Protein AF-A0A7S2CZF1-F1 (afdb_monomer_lite)

Sequence (133 aa):
QDTTLPKILMSAGTVACAFSINMTFKASMSEKFEAPAFPKGRRHPRYHAFRGGSLAVAVVAALNMGIHAPTAAKNSTLWNMLAVLATGYFGGWWFPKPLLGLKTPSWMAESVHIVAAGGCCSALLLAAPAFHR

Organism: NCBI:txid156173

Secondary structure (DSSP, 8-state):
---HHHHHHHHHHHHHHHHHHHHHHHHHH-GGG--TT-TT-TTHHHHHHHHHHHHHHHHHHHHHHHHHS-GGG--HHHHHHHHHHHHHHHHHHHTHHHHH----SSHHHHHHHHHHHHHHHHHHHHHGGGT--

pLDDT: mean 96.64, std 3.77, range [66.31, 98.75]

Foldseek 3Di:
DDLPLLLVLLVQLLVLLVVVLVVLLVLLVDLVVFDPPDPVDRSVRSVVSPVLSVLSVVLSVLLNCQSPPDLVPAAPVSLVVNVVSLCVSLVVQPVCCVVPVDHDPDPVNVVSSCSNSVSSVVSSVVCNVSRHD

Structure (mmCIF, N/CA/C/O backbone):
data_AF-A0A7S2CZF1-F1
#
_entry.id   AF-A0A7S2CZF1-F1
#
loop_
_atom_site.group_PDB
_atom_site.id
_atom_site.type_symbol
_atom_site.label_atom_id
_atom_site.label_alt_id
_atom_site.label_comp_id
_atom_site.label_asym_id
_atom_site.label_entity_id
_atom_site.label_seq_id
_atom_site.pdbx_PDB_ins_code
_atom_site.Cartn_x
_atom_site.Cartn_y
_atom_site.Cartn_z
_atom_site.occupancy
_atom_site.B_iso_or_equiv
_atom_site.auth_seq_id
_atom_site.auth_comp_id
_atom_site.auth_asym_id
_atom_site.auth_atom_id
_atom_site.pdbx_PDB_model_num
ATOM 1 N N . GLN A 1 1 ? -13.675 1.438 23.738 1.00 66.31 1 GLN A N 1
ATOM 2 C CA . GLN A 1 1 ? -12.354 0.832 23.472 1.00 66.31 1 GLN A CA 1
ATOM 3 C C . GLN A 1 1 ? -11.453 1.937 22.982 1.00 66.31 1 GLN A C 1
ATOM 5 O O . GLN A 1 1 ? -11.896 2.714 22.140 1.00 66.31 1 GLN A O 1
ATOM 10 N N . ASP A 1 2 ? -10.249 2.037 23.533 1.00 78.75 2 ASP A N 1
ATOM 11 C CA . ASP A 1 2 ? -9.252 2.965 23.015 1.00 78.75 2 ASP A CA 1
ATOM 12 C C . ASP A 1 2 ? -8.877 2.546 21.582 1.00 78.75 2 ASP A C 1
ATOM 14 O O . ASP A 1 2 ? -8.540 1.392 21.328 1.00 78.75 2 ASP A O 1
ATOM 18 N N . THR A 1 3 ? -9.019 3.471 20.631 1.00 88.12 3 THR A N 1
ATOM 19 C CA . THR A 1 3 ? -8.696 3.252 19.208 1.00 88.12 3 THR A CA 1
ATOM 20 C C . THR A 1 3 ? -7.443 4.012 18.783 1.00 88.12 3 THR A C 1
ATOM 22 O O . THR A 1 3 ? -7.128 4.065 17.594 1.00 88.12 3 THR A O 1
ATOM 25 N N . THR A 1 4 ? -6.720 4.601 19.736 1.00 95.44 4 THR A N 1
ATOM 26 C CA . THR A 1 4 ? -5.559 5.455 19.479 1.00 95.44 4 THR A CA 1
ATOM 27 C C . THR A 1 4 ? -4.412 4.662 18.864 1.00 95.44 4 THR A C 1
ATOM 29 O O . THR A 1 4 ? -3.904 5.049 17.814 1.00 95.44 4 THR A O 1
ATOM 32 N N . LEU A 1 5 ? -4.057 3.508 19.439 1.00 97.19 5 LEU A N 1
ATOM 33 C CA . LEU A 1 5 ? -2.967 2.675 18.922 1.00 97.19 5 LEU A CA 1
ATOM 34 C C . LEU A 1 5 ? -3.214 2.186 17.476 1.00 97.19 5 LEU A C 1
ATOM 36 O O . LEU A 1 5 ? -2.336 2.404 16.639 1.00 97.19 5 LEU A O 1
ATOM 40 N N . PRO A 1 6 ? -4.387 1.616 17.118 1.00 97.62 6 PRO A N 1
ATOM 41 C CA . PRO A 1 6 ? -4.698 1.301 15.724 1.00 97.62 6 PRO A CA 1
ATOM 42 C C . PRO A 1 6 ? -4.550 2.489 14.768 1.00 97.62 6 PRO A C 1
ATOM 44 O O . PRO A 1 6 ? -4.015 2.331 13.675 1.00 97.62 6 PRO A O 1
ATOM 47 N N . LYS A 1 7 ? -4.980 3.690 15.173 1.00 97.56 7 LYS A N 1
ATOM 48 C CA . LYS A 1 7 ? -4.850 4.901 14.347 1.00 97.56 7 LYS A CA 1
ATOM 49 C C . LYS A 1 7 ? -3.388 5.305 14.150 1.00 97.56 7 LYS A C 1
ATOM 51 O O . LYS A 1 7 ? -3.003 5.634 13.035 1.00 97.56 7 LYS A O 1
ATOM 56 N N . ILE A 1 8 ? -2.561 5.237 15.195 1.00 98.06 8 ILE A N 1
ATOM 57 C CA . ILE A 1 8 ? -1.119 5.525 15.095 1.00 98.06 8 ILE A CA 1
ATOM 58 C C . ILE A 1 8 ? -0.440 4.547 14.130 1.00 98.06 8 ILE A C 1
ATOM 60 O O . ILE A 1 8 ? 0.289 4.970 13.232 1.00 98.06 8 ILE A O 1
ATOM 64 N N . LEU A 1 9 ? -0.711 3.248 14.280 1.00 98.31 9 LEU A N 1
ATOM 65 C CA . LEU A 1 9 ? -0.152 2.213 13.408 1.00 98.31 9 LEU A CA 1
ATOM 66 C C . LEU A 1 9 ? -0.615 2.376 11.955 1.00 98.31 9 LEU A C 1
ATOM 68 O O . LEU A 1 9 ? 0.198 2.245 11.038 1.00 98.31 9 LEU A O 1
ATOM 72 N N . MET A 1 10 ? -1.889 2.723 11.742 1.00 98.56 10 MET A N 1
ATOM 73 C CA . MET A 1 10 ? -2.422 3.004 10.409 1.00 98.56 10 MET A CA 1
ATOM 74 C C . MET A 1 10 ? -1.722 4.209 9.774 1.00 98.56 10 MET A C 1
ATOM 76 O O . MET A 1 10 ? -1.317 4.129 8.615 1.00 98.56 10 MET A O 1
ATOM 80 N N . SER A 1 11 ? -1.502 5.291 10.525 1.00 97.94 11 SER A N 1
ATOM 81 C CA . SER A 1 11 ? -0.761 6.464 10.044 1.00 97.94 11 SER A CA 1
ATOM 82 C C . SER A 1 11 ? 0.680 6.118 9.663 1.00 97.94 11 SER A C 1
ATOM 84 O O . SER A 1 11 ? 1.132 6.481 8.577 1.00 97.94 11 SER A O 1
ATOM 86 N N . ALA A 1 12 ? 1.395 5.367 10.507 1.00 97.88 12 ALA A N 1
ATOM 87 C CA . ALA A 1 12 ? 2.765 4.940 10.218 1.00 97.88 12 ALA A CA 1
ATOM 88 C C . ALA A 1 12 ? 2.837 4.055 8.958 1.00 97.88 12 ALA A C 1
ATOM 90 O O . ALA A 1 12 ? 3.650 4.305 8.063 1.00 97.88 12 ALA A O 1
ATOM 91 N N . GLY A 1 13 ? 1.938 3.070 8.845 1.00 98.56 13 GLY A N 1
ATOM 92 C CA . GLY A 1 13 ? 1.831 2.219 7.658 1.00 98.56 13 GLY A CA 1
ATOM 93 C C . GLY A 1 13 ? 1.458 3.007 6.396 1.00 98.56 13 GLY A C 1
ATOM 94 O O . GLY A 1 13 ? 2.011 2.765 5.323 1.00 98.56 13 GLY A O 1
ATOM 95 N N . THR A 1 14 ? 0.589 4.011 6.531 1.00 98.69 14 THR A N 1
ATOM 96 C CA . THR A 1 14 ? 0.171 4.910 5.443 1.00 98.69 14 THR A CA 1
ATOM 97 C C . THR A 1 14 ? 1.332 5.743 4.915 1.00 98.69 14 THR A C 1
ATOM 99 O O . THR A 1 14 ? 1.481 5.864 3.701 1.00 98.69 14 THR A O 1
ATOM 102 N N . VAL A 1 15 ? 2.191 6.275 5.787 1.00 98.56 15 VAL A N 1
ATOM 103 C CA . VAL A 1 15 ? 3.384 7.029 5.364 1.00 98.56 15 VAL A CA 1
ATOM 104 C C . VAL A 1 15 ? 4.344 6.136 4.571 1.00 98.56 15 VAL A C 1
ATOM 106 O O . VAL A 1 15 ? 4.811 6.530 3.500 1.00 98.56 15 VAL A O 1
ATOM 109 N N . ALA A 1 16 ? 4.588 4.907 5.033 1.00 98.44 16 ALA A N 1
ATOM 110 C CA . ALA A 1 16 ? 5.404 3.945 4.291 1.00 98.44 16 ALA A CA 1
ATOM 111 C C . ALA A 1 16 ? 4.759 3.555 2.943 1.00 98.44 16 ALA A C 1
ATOM 113 O O . ALA A 1 16 ? 5.445 3.506 1.917 1.00 98.44 16 ALA A O 1
ATOM 114 N N . CYS A 1 17 ? 3.433 3.368 2.906 1.00 98.56 17 CYS A N 1
ATOM 115 C CA . CYS A 1 17 ? 2.696 3.171 1.657 1.00 98.56 17 CYS A CA 1
ATOM 116 C C . CYS A 1 17 ? 2.867 4.361 0.709 1.00 98.56 17 CYS A C 1
ATOM 118 O O . CYS A 1 17 ? 3.150 4.155 -0.467 1.00 98.56 17 CYS A O 1
ATOM 120 N N . ALA A 1 18 ? 2.738 5.595 1.201 1.00 98.50 18 ALA A N 1
ATOM 121 C CA . ALA A 1 18 ? 2.875 6.803 0.394 1.00 98.50 18 ALA A CA 1
ATOM 122 C C . ALA A 1 18 ? 4.264 6.899 -0.255 1.00 98.50 18 ALA A C 1
ATOM 124 O O . ALA A 1 18 ? 4.369 7.257 -1.430 1.00 98.50 18 ALA A O 1
ATOM 125 N N . PHE A 1 19 ? 5.322 6.506 0.462 1.00 98.06 19 PHE A N 1
ATOM 126 C CA . PHE A 1 19 ? 6.664 6.419 -0.112 1.00 98.06 19 PHE A CA 1
ATOM 127 C C . PHE A 1 19 ? 6.734 5.401 -1.265 1.00 98.06 19 PHE A C 1
ATOM 129 O O . PHE A 1 19 ? 7.206 5.739 -2.353 1.00 98.06 19 PHE A O 1
ATOM 136 N N . SER A 1 20 ? 6.214 4.183 -1.067 1.00 97.44 20 SER A N 1
ATOM 137 C CA . SER A 1 20 ? 6.189 3.141 -2.110 1.00 97.44 20 SER A CA 1
ATOM 138 C C . SER A 1 20 ? 5.329 3.539 -3.325 1.00 97.44 20 SER A C 1
ATOM 140 O O . SER A 1 20 ? 5.740 3.396 -4.481 1.00 97.44 20 SER A O 1
ATOM 142 N N . ILE A 1 21 ? 4.166 4.147 -3.080 1.00 98.44 21 ILE A N 1
ATOM 143 C CA . ILE A 1 21 ? 3.254 4.665 -4.108 1.00 98.44 21 ILE A CA 1
ATOM 144 C C . ILE A 1 21 ? 3.925 5.772 -4.927 1.00 98.44 21 ILE A C 1
ATOM 146 O O . ILE A 1 21 ? 3.871 5.746 -6.156 1.00 98.44 21 ILE A O 1
ATOM 150 N N . ASN A 1 22 ? 4.608 6.717 -4.277 1.00 98.31 22 ASN A N 1
ATOM 151 C CA . ASN A 1 22 ? 5.349 7.773 -4.965 1.00 98.31 22 ASN A CA 1
ATOM 152 C C . ASN A 1 22 ? 6.421 7.191 -5.900 1.00 98.31 22 ASN A C 1
ATOM 154 O O . ASN A 1 22 ? 6.544 7.612 -7.050 1.00 98.31 22 ASN A O 1
ATOM 158 N N . MET A 1 23 ? 7.166 6.181 -5.443 1.00 97.06 23 MET A N 1
ATOM 159 C CA . MET A 1 23 ? 8.144 5.486 -6.288 1.00 97.06 23 MET A CA 1
ATOM 160 C C . MET A 1 23 ? 7.482 4.766 -7.468 1.00 97.06 23 MET A C 1
ATOM 162 O O . MET A 1 23 ? 8.006 4.802 -8.582 1.00 97.06 23 MET A O 1
ATOM 166 N N . THR A 1 24 ? 6.302 4.188 -7.255 1.00 97.69 24 THR A N 1
ATOM 167 C CA . THR A 1 24 ? 5.504 3.545 -8.307 1.00 97.69 24 THR A CA 1
ATOM 168 C C . THR A 1 24 ? 5.044 4.554 -9.368 1.00 97.69 24 THR A C 1
ATOM 170 O O . THR A 1 24 ? 5.197 4.311 -10.568 1.00 97.69 24 THR A O 1
ATOM 173 N N . PHE A 1 25 ? 4.566 5.733 -8.960 1.00 98.62 25 PHE A N 1
ATOM 174 C CA . PHE A 1 25 ? 4.226 6.802 -9.904 1.00 98.62 25 PHE A CA 1
ATOM 175 C C . PHE A 1 25 ? 5.459 7.333 -10.642 1.00 98.62 25 PHE A C 1
ATOM 177 O O . PHE A 1 25 ? 5.409 7.505 -11.862 1.00 98.62 25 PHE A O 1
ATOM 184 N N . LYS A 1 26 ? 6.598 7.507 -9.963 1.00 98.19 26 LYS A N 1
ATOM 185 C CA . LYS A 1 26 ? 7.867 7.866 -10.623 1.00 98.19 26 LYS A CA 1
ATOM 186 C C . LYS A 1 26 ? 8.278 6.837 -11.677 1.00 98.19 26 LYS A C 1
ATOM 188 O O . LYS A 1 26 ? 8.661 7.229 -12.778 1.00 98.19 26 LYS A O 1
ATOM 193 N N . ALA A 1 27 ? 8.142 5.542 -11.387 1.00 96.94 27 ALA A N 1
ATOM 194 C CA . ALA A 1 27 ? 8.388 4.480 -12.363 1.00 96.94 27 ALA A CA 1
ATOM 195 C C . ALA A 1 27 ? 7.449 4.595 -13.575 1.00 96.94 27 ALA A C 1
ATOM 197 O O . ALA A 1 27 ? 7.903 4.505 -14.714 1.00 96.94 27 ALA A O 1
ATOM 198 N N . SER A 1 28 ? 6.166 4.904 -13.361 1.00 98.19 28 SER A N 1
ATOM 199 C CA . SER A 1 28 ? 5.208 5.098 -14.460 1.00 98.19 28 SER A CA 1
ATOM 200 C C . SER A 1 28 ? 5.550 6.267 -15.398 1.00 98.19 28 SER A C 1
ATOM 202 O O . SER A 1 28 ? 5.201 6.251 -16.581 1.00 98.19 28 SER A O 1
ATOM 204 N N . MET A 1 29 ? 6.282 7.267 -14.905 1.00 97.88 29 MET A N 1
ATOM 205 C CA . MET A 1 29 ? 6.720 8.429 -15.683 1.00 97.88 29 MET A CA 1
ATOM 206 C C . MET A 1 29 ? 8.112 8.247 -16.308 1.00 97.88 29 MET A C 1
ATOM 208 O O . MET A 1 29 ? 8.518 9.069 -17.125 1.00 97.88 29 MET A O 1
ATOM 212 N N . SER A 1 30 ? 8.836 7.178 -15.967 1.00 97.44 30 SER A N 1
ATOM 213 C CA . SER A 1 30 ? 10.214 6.971 -16.406 1.00 97.44 30 SER A CA 1
ATOM 214 C C . SER A 1 30 ? 10.303 6.136 -17.681 1.00 97.44 30 SER A C 1
ATOM 216 O O . SER A 1 30 ? 9.829 5.003 -17.729 1.00 97.44 30 SER A O 1
ATOM 218 N N .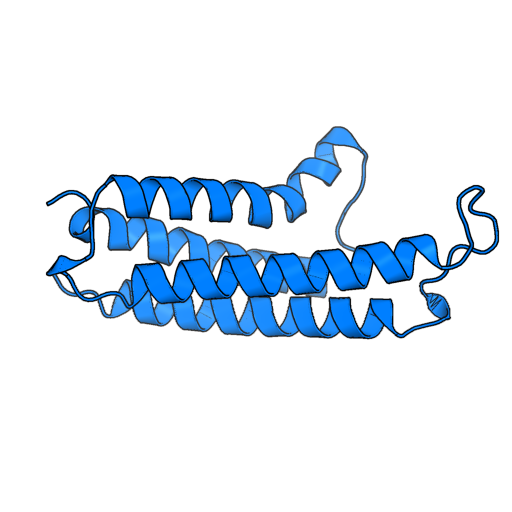 GLU A 1 31 ? 11.008 6.643 -18.693 1.00 97.12 31 GLU A N 1
ATOM 219 C CA . GLU A 1 31 ? 11.349 5.865 -19.894 1.00 97.12 31 GLU A CA 1
ATOM 220 C C . GLU A 1 31 ? 12.263 4.672 -19.582 1.00 97.12 31 GLU A C 1
ATOM 222 O O . GLU A 1 31 ? 12.228 3.665 -20.281 1.00 97.12 31 GLU A O 1
ATOM 227 N N . LYS A 1 32 ? 13.021 4.732 -18.477 1.00 96.50 32 LYS A N 1
ATOM 228 C CA . LYS A 1 32 ? 13.852 3.612 -18.002 1.00 96.50 32 LYS A CA 1
ATOM 229 C C . LYS A 1 32 ? 13.026 2.410 -17.540 1.00 96.50 32 LYS A C 1
ATOM 231 O O . LYS A 1 32 ? 13.576 1.326 -17.391 1.00 96.50 32 LYS A O 1
ATOM 236 N N . PHE A 1 33 ? 11.732 2.605 -17.283 1.00 96.00 33 PHE A N 1
ATOM 237 C CA . PHE A 1 33 ? 10.809 1.542 -16.893 1.00 96.00 33 PHE A CA 1
ATOM 238 C C . PHE A 1 33 ? 10.073 0.931 -18.095 1.00 96.00 33 PHE A C 1
ATOM 240 O O . PHE A 1 33 ? 9.179 0.107 -17.931 1.00 96.00 33 PHE A O 1
ATOM 247 N N . GLU A 1 34 ? 10.398 1.345 -19.320 1.00 97.00 34 GLU A N 1
ATOM 248 C CA . GLU A 1 34 ? 9.828 0.753 -20.527 1.00 97.00 34 GLU A CA 1
ATOM 249 C C . GLU A 1 34 ? 10.477 -0.594 -20.850 1.00 97.00 34 GLU A C 1
ATOM 251 O O . GLU A 1 34 ? 11.618 -0.864 -20.484 1.00 97.00 34 GLU A O 1
ATOM 256 N N . ALA A 1 35 ? 9.745 -1.433 -21.581 1.00 96.38 35 ALA A N 1
ATOM 257 C CA . ALA A 1 35 ? 10.235 -2.718 -22.065 1.00 96.38 35 ALA A CA 1
ATOM 258 C C . ALA A 1 35 ? 10.213 -2.710 -23.603 1.00 96.38 35 ALA A C 1
ATOM 260 O O . ALA A 1 35 ? 9.207 -3.109 -24.193 1.00 96.38 35 ALA A O 1
ATOM 261 N N . PRO A 1 36 ? 11.280 -2.232 -24.279 1.00 95.50 36 PRO A N 1
ATOM 262 C CA . PRO A 1 36 ? 11.286 -2.025 -25.731 1.00 95.50 36 PRO A CA 1
ATOM 263 C C . PRO A 1 36 ? 10.970 -3.280 -26.547 1.00 95.50 36 PRO A C 1
ATOM 265 O O . PRO A 1 36 ? 10.327 -3.183 -27.584 1.00 95.50 36 PRO A O 1
ATOM 268 N N . ALA A 1 37 ? 11.379 -4.447 -26.051 1.00 96.56 37 ALA A N 1
ATOM 269 C CA . ALA A 1 37 ? 11.151 -5.739 -26.690 1.00 96.56 37 ALA A CA 1
ATOM 270 C C . ALA A 1 37 ? 9.814 -6.403 -26.299 1.00 96.56 37 ALA A C 1
ATOM 272 O O . ALA A 1 37 ? 9.575 -7.551 -26.668 1.00 96.56 37 ALA A O 1
ATOM 273 N N . PHE A 1 38 ? 8.942 -5.737 -25.529 1.00 95.81 38 PHE A N 1
ATOM 274 C CA . PHE A 1 38 ? 7.696 -6.354 -25.077 1.00 95.81 38 PHE A CA 1
ATOM 275 C C . PHE A 1 38 ? 6.637 -6.387 -26.195 1.00 95.81 38 PHE A C 1
ATOM 277 O O . PHE A 1 38 ? 6.211 -5.319 -26.648 1.00 95.81 38 PHE A O 1
ATOM 284 N N . PRO A 1 39 ? 6.126 -7.571 -26.601 1.00 95.75 39 PRO A N 1
ATOM 285 C CA . PRO A 1 39 ? 5.247 -7.697 -27.770 1.00 95.75 39 PRO A CA 1
ATOM 286 C C . PRO A 1 39 ? 3.932 -6.915 -27.680 1.00 95.75 39 PRO A C 1
ATOM 288 O O . PRO A 1 39 ? 3.375 -6.523 -28.698 1.00 95.75 39 PRO A O 1
ATOM 291 N N . LYS A 1 40 ? 3.424 -6.665 -26.465 1.00 94.19 40 LYS A N 1
ATOM 292 C CA . LYS A 1 40 ? 2.158 -5.937 -26.247 1.00 94.19 40 LYS A CA 1
ATOM 293 C C . LYS A 1 40 ? 2.347 -4.424 -26.082 1.00 94.19 40 LYS A C 1
ATOM 295 O O . LYS A 1 40 ? 1.426 -3.733 -25.650 1.00 94.19 40 LYS A O 1
ATOM 300 N N . GLY A 1 41 ? 3.537 -3.912 -26.394 1.00 96.06 41 GLY A N 1
ATOM 301 C CA . GLY A 1 41 ? 3.836 -2.485 -26.441 1.00 96.06 41 GLY A CA 1
ATOM 302 C C . GLY A 1 41 ? 4.882 -2.039 -25.421 1.00 96.06 41 GLY A C 1
ATOM 303 O O . GLY A 1 41 ? 4.822 -2.365 -24.235 1.00 96.06 41 GLY A O 1
ATOM 304 N N . ARG A 1 42 ? 5.803 -1.189 -25.885 1.00 97.19 42 ARG A N 1
ATOM 305 C CA . ARG A 1 42 ? 6.949 -0.666 -25.120 1.00 97.19 42 ARG A CA 1
ATOM 306 C C . ARG A 1 42 ? 6.574 -0.003 -23.787 1.00 97.19 42 ARG A C 1
ATOM 308 O O . ARG A 1 42 ? 7.293 -0.141 -22.799 1.00 97.19 42 ARG A O 1
ATOM 315 N N . ARG A 1 43 ? 5.437 0.700 -23.747 1.00 97.50 43 ARG A N 1
ATOM 316 C CA . ARG A 1 43 ? 4.942 1.446 -22.571 1.00 97.50 43 ARG A CA 1
ATOM 317 C C . ARG A 1 43 ? 4.101 0.605 -21.605 1.00 97.50 43 ARG A C 1
ATOM 319 O O . ARG A 1 43 ? 3.623 1.137 -20.605 1.00 97.50 43 ARG A O 1
ATOM 326 N N . HIS A 1 44 ? 3.914 -0.688 -21.870 1.00 97.44 44 HIS A N 1
ATOM 327 C CA . HIS A 1 44 ? 3.066 -1.553 -21.048 1.00 97.44 44 HIS A CA 1
ATOM 328 C C . HIS A 1 44 ? 3.451 -1.563 -19.553 1.00 97.44 44 HIS A C 1
ATOM 330 O O . HIS A 1 44 ? 2.555 -1.383 -18.726 1.00 97.44 44 HIS A O 1
ATOM 336 N N . PRO A 1 45 ? 4.739 -1.659 -19.154 1.00 97.25 45 PRO A N 1
ATOM 337 C CA . PRO A 1 45 ? 5.083 -1.631 -17.732 1.00 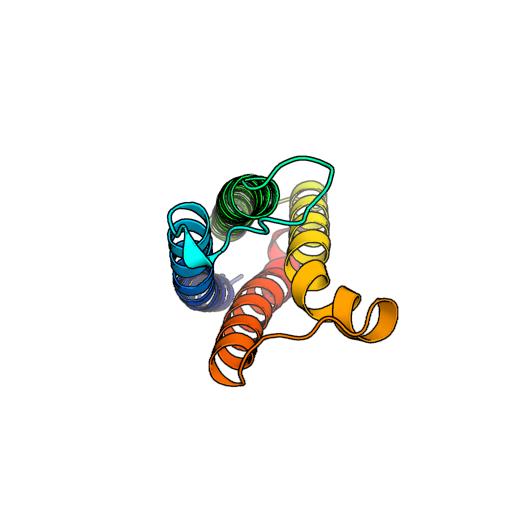97.25 45 PRO A CA 1
ATOM 338 C C . PRO A 1 45 ? 4.771 -0.284 -17.069 1.00 97.25 45 PRO A C 1
ATOM 340 O O . PRO A 1 45 ? 4.301 -0.258 -15.935 1.00 97.25 45 PRO A O 1
ATOM 343 N N . ARG A 1 46 ? 4.947 0.838 -17.782 1.00 97.88 46 ARG A N 1
ATOM 344 C CA . ARG A 1 46 ? 4.586 2.178 -17.286 1.00 97.88 46 ARG A CA 1
ATOM 345 C C . ARG A 1 46 ? 3.090 2.291 -17.002 1.00 97.88 46 ARG A C 1
ATOM 347 O O . ARG A 1 46 ? 2.707 2.778 -15.941 1.00 97.88 46 ARG A O 1
ATOM 354 N N . TYR A 1 47 ? 2.256 1.790 -17.915 1.00 97.81 47 TYR A N 1
ATOM 355 C CA . TYR A 1 47 ? 0.807 1.710 -17.713 1.00 97.81 47 TYR A CA 1
ATOM 356 C C . TYR A 1 47 ? 0.457 0.880 -16.468 1.00 97.81 47 TYR A C 1
ATOM 358 O O . TYR A 1 47 ? -0.311 1.331 -15.617 1.00 97.81 47 TYR A O 1
ATOM 366 N N . HIS A 1 48 ? 1.063 -0.302 -16.319 1.00 97.81 48 HIS A N 1
ATOM 367 C CA . HIS A 1 48 ? 0.828 -1.159 -15.157 1.00 97.81 48 HIS A CA 1
ATOM 368 C C . HIS A 1 48 ? 1.336 -0.551 -13.847 1.00 97.81 48 HIS A C 1
ATOM 370 O O . HIS A 1 48 ? 0.677 -0.724 -12.824 1.00 97.81 48 HIS A O 1
ATOM 376 N N . ALA A 1 49 ? 2.436 0.206 -13.869 1.00 98.00 49 ALA A N 1
ATOM 377 C CA . ALA A 1 49 ? 2.900 0.963 -12.712 1.00 98.00 49 ALA A CA 1
ATOM 378 C C . ALA A 1 49 ? 1.893 2.052 -12.319 1.00 98.00 49 ALA A C 1
ATOM 380 O O . ALA A 1 49 ? 1.494 2.106 -11.161 1.00 98.00 49 ALA A O 1
ATOM 381 N N . PHE A 1 50 ? 1.409 2.866 -13.265 1.00 98.50 50 PHE A N 1
ATOM 382 C CA . PHE A 1 50 ? 0.410 3.899 -12.960 1.00 98.50 50 PHE A CA 1
ATOM 383 C C . PHE A 1 50 ? -0.871 3.289 -12.379 1.00 98.50 50 PHE A C 1
ATOM 385 O O . PHE A 1 50 ? -1.354 3.712 -11.326 1.00 98.50 50 PHE A O 1
ATOM 392 N N . ARG A 1 51 ? -1.383 2.236 -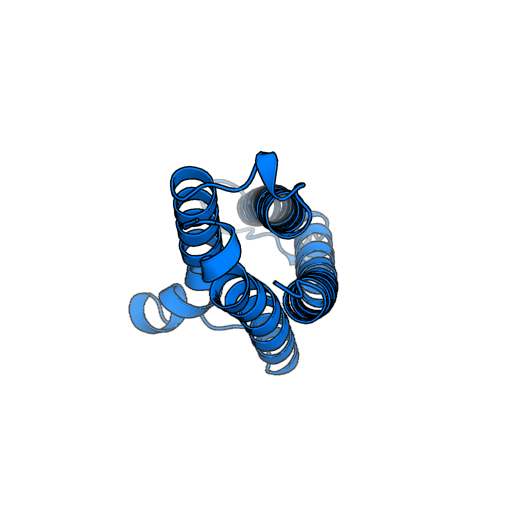13.030 1.00 98.44 51 ARG A N 1
ATOM 393 C CA . ARG A 1 51 ? -2.544 1.484 -12.546 1.00 98.44 51 ARG A CA 1
ATOM 394 C C . ARG A 1 51 ? -2.287 0.928 -11.142 1.00 98.44 51 ARG A C 1
ATOM 396 O O . ARG A 1 51 ? -3.119 1.123 -10.262 1.00 98.44 51 ARG A O 1
ATOM 403 N N . GLY A 1 52 ? -1.138 0.295 -10.913 1.00 97.88 52 GLY A N 1
ATOM 404 C CA . GLY A 1 52 ? -0.741 -0.230 -9.604 1.00 97.88 52 GLY A CA 1
ATOM 405 C C . GLY A 1 52 ? -0.707 0.847 -8.518 1.00 97.88 52 GLY A C 1
ATOM 406 O O . GLY A 1 52 ? -1.296 0.656 -7.458 1.00 97.88 52 GLY A O 1
ATOM 407 N N . GLY A 1 53 ? -0.113 2.008 -8.809 1.00 98.12 53 GLY A N 1
ATOM 408 C CA . GLY A 1 53 ? -0.088 3.160 -7.904 1.00 98.12 53 GLY A CA 1
ATOM 409 C C . GLY A 1 53 ? -1.488 3.680 -7.570 1.00 98.12 53 GLY A C 1
ATOM 410 O O . GLY A 1 53 ? -1.794 3.918 -6.406 1.00 98.12 53 GLY A O 1
ATOM 411 N N . SER A 1 54 ? -2.376 3.792 -8.562 1.00 98.50 54 SER A N 1
ATOM 412 C CA . SER A 1 54 ? -3.760 4.243 -8.338 1.00 98.50 54 SER A CA 1
ATOM 413 C C . SER A 1 54 ? -4.589 3.264 -7.492 1.00 98.50 54 SER A C 1
ATOM 415 O O . SER A 1 54 ? -5.310 3.685 -6.588 1.00 98.50 54 SER A O 1
ATOM 417 N N . LEU A 1 55 ? -4.435 1.954 -7.720 1.00 98.31 55 LEU A N 1
ATOM 418 C CA . LEU A 1 55 ? -5.078 0.917 -6.908 1.00 98.31 55 LEU A CA 1
ATOM 419 C C . LEU A 1 55 ? -4.551 0.934 -5.469 1.00 98.31 55 LEU A C 1
ATOM 421 O O . LEU A 1 55 ? -5.333 0.823 -4.526 1.00 98.31 55 LEU A O 1
ATOM 425 N N . ALA A 1 56 ? -3.244 1.133 -5.297 1.00 98.38 56 ALA A N 1
ATOM 426 C CA . ALA A 1 56 ? -2.621 1.267 -3.988 1.00 98.38 56 ALA A CA 1
ATOM 427 C C . ALA A 1 56 ? -3.177 2.465 -3.200 1.00 98.38 56 ALA A C 1
ATOM 429 O O . ALA A 1 56 ? -3.519 2.316 -2.028 1.00 98.38 56 ALA A O 1
ATOM 430 N N . VAL A 1 57 ? -3.339 3.628 -3.846 1.00 98.69 57 VAL A N 1
ATOM 431 C CA . VAL A 1 57 ? -3.976 4.806 -3.229 1.00 98.69 57 VAL A CA 1
ATOM 432 C C . VAL A 1 57 ? -5.389 4.474 -2.755 1.00 98.69 57 VAL A C 1
ATOM 434 O O . VAL A 1 57 ? -5.726 4.768 -1.610 1.00 98.69 57 VAL A O 1
ATOM 437 N N . ALA A 1 58 ? -6.200 3.831 -3.600 1.00 98.69 58 ALA A N 1
ATOM 438 C CA . ALA A 1 58 ? -7.574 3.477 -3.254 1.00 98.69 58 ALA A CA 1
ATOM 439 C C . ALA A 1 58 ? -7.648 2.530 -2.044 1.00 98.69 58 ALA A C 1
ATOM 441 O O . ALA A 1 58 ? -8.447 2.756 -1.135 1.00 98.69 58 ALA A O 1
ATOM 442 N N . VAL A 1 59 ? -6.790 1.505 -1.992 1.00 98.69 59 VAL A N 1
ATOM 443 C CA . VAL A 1 59 ? -6.745 0.564 -0.860 1.00 98.69 59 VAL A CA 1
ATOM 444 C C . VAL A 1 59 ? -6.320 1.269 0.425 1.00 98.69 59 VAL A C 1
ATOM 446 O O . VAL A 1 59 ? -6.989 1.134 1.447 1.00 98.69 59 VAL A O 1
ATOM 449 N N . VAL A 1 60 ? -5.245 2.059 0.388 1.00 98.69 60 VAL A N 1
ATOM 450 C CA . VAL A 1 60 ? -4.750 2.777 1.574 1.00 98.69 60 VAL A CA 1
ATOM 451 C C . VAL A 1 60 ? -5.783 3.792 2.073 1.00 98.69 60 VAL A C 1
ATOM 453 O O . VAL A 1 60 ? -5.994 3.906 3.282 1.00 98.69 60 VAL A O 1
ATOM 456 N N . ALA A 1 61 ? -6.483 4.479 1.166 1.00 98.75 61 ALA A N 1
ATOM 457 C CA . ALA A 1 61 ? -7.589 5.365 1.517 1.00 98.75 61 ALA A CA 1
ATOM 458 C C . ALA A 1 61 ? -8.737 4.597 2.190 1.00 98.75 61 ALA A C 1
ATOM 460 O O . ALA A 1 61 ? -9.183 5.001 3.261 1.00 98.75 61 ALA A O 1
ATOM 461 N N . ALA A 1 62 ? -9.163 3.460 1.628 1.00 98.75 62 ALA A N 1
ATOM 462 C CA . ALA A 1 62 ? -10.218 2.629 2.211 1.00 98.75 62 ALA A CA 1
ATOM 463 C C . ALA A 1 62 ? -9.853 2.134 3.622 1.00 98.75 62 ALA A C 1
ATOM 465 O O . ALA A 1 62 ? -10.673 2.218 4.538 1.00 98.75 62 ALA A O 1
ATOM 466 N N . LEU A 1 63 ? -8.607 1.689 3.824 1.00 98.75 63 LEU A N 1
ATOM 467 C CA . LEU A 1 63 ? -8.090 1.291 5.136 1.00 98.75 63 LEU A CA 1
ATOM 468 C C . LEU A 1 63 ? -8.142 2.444 6.148 1.00 98.75 63 LEU A C 1
ATOM 470 O O . LEU A 1 63 ? -8.638 2.256 7.261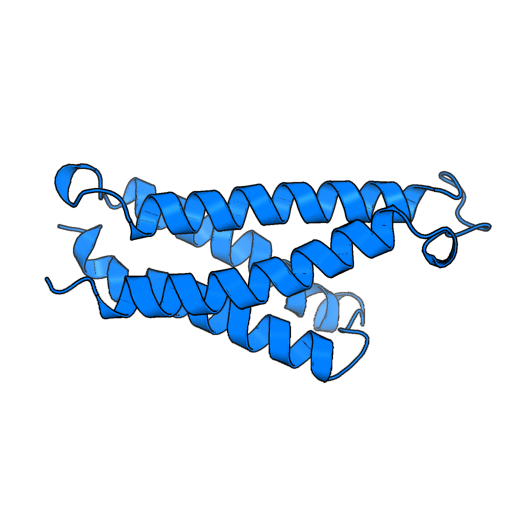 1.00 98.75 63 LEU A O 1
ATOM 474 N N . ASN A 1 64 ? -7.709 3.645 5.760 1.00 98.62 64 ASN A N 1
ATOM 475 C CA . ASN A 1 64 ? -7.802 4.827 6.618 1.00 98.62 64 ASN A CA 1
ATOM 476 C C . ASN A 1 64 ? -9.256 5.190 6.933 1.00 98.62 64 ASN A C 1
ATOM 478 O O . ASN A 1 64 ? -9.595 5.377 8.101 1.00 98.62 64 ASN A O 1
ATOM 482 N N . MET A 1 65 ? -10.131 5.229 5.925 1.00 98.31 65 MET A N 1
ATOM 483 C CA . MET A 1 65 ? -11.559 5.503 6.113 1.00 98.31 65 MET A CA 1
ATOM 484 C C . MET A 1 65 ? -12.184 4.524 7.107 1.00 98.31 65 MET A C 1
ATOM 486 O O . MET A 1 65 ? -12.898 4.947 8.010 1.00 98.31 65 MET A O 1
ATOM 490 N N . GLY A 1 66 ? -11.864 3.234 6.999 1.00 97.75 66 GLY A N 1
ATOM 491 C CA . GLY A 1 66 ? -12.346 2.207 7.914 1.00 97.75 66 GLY A CA 1
ATOM 492 C C . GLY A 1 66 ? -11.834 2.367 9.345 1.00 97.75 66 GLY A C 1
ATOM 493 O O . GLY A 1 66 ? -12.619 2.378 10.296 1.00 97.75 66 GLY A O 1
ATOM 494 N N . ILE A 1 67 ? -10.518 2.521 9.525 1.00 97.94 67 ILE A N 1
ATOM 495 C CA . ILE A 1 67 ? -9.911 2.669 10.859 1.00 97.94 67 ILE A CA 1
ATOM 496 C C . ILE A 1 67 ? -10.403 3.937 11.564 1.00 97.94 67 ILE A C 1
ATOM 498 O O . ILE A 1 67 ? -10.711 3.895 12.764 1.00 97.94 67 ILE A O 1
ATOM 502 N N . HIS A 1 68 ? -10.519 5.039 10.825 1.00 96.81 68 HIS A N 1
ATOM 503 C CA . HIS A 1 68 ? -10.919 6.342 11.350 1.00 96.81 68 HIS A CA 1
ATOM 504 C C . HIS A 1 68 ? -12.436 6.572 11.360 1.00 96.81 68 HIS A C 1
ATOM 506 O O . HIS A 1 68 ? -12.873 7.592 11.893 1.00 96.81 68 HIS A O 1
ATOM 512 N N . ALA A 1 69 ? -13.240 5.632 10.851 1.00 96.50 69 ALA A N 1
ATOM 513 C CA . ALA A 1 69 ? -14.694 5.729 10.885 1.00 96.50 69 ALA A CA 1
ATOM 514 C C . ALA A 1 69 ? -15.224 5.917 12.323 1.00 96.50 69 ALA A C 1
ATOM 516 O O . ALA A 1 69 ? -14.662 5.349 13.274 1.00 96.50 69 ALA A O 1
ATOM 517 N N . PRO A 1 70 ? -16.331 6.660 12.505 1.00 94.31 70 PRO A N 1
ATOM 518 C CA . PRO A 1 70 ? -17.051 6.690 13.772 1.00 94.31 70 PRO A CA 1
ATOM 519 C C . PRO A 1 70 ? -17.467 5.279 14.196 1.00 94.31 70 PRO A C 1
ATOM 521 O O . PRO A 1 70 ? -17.824 4.459 13.354 1.00 94.31 70 PRO A O 1
ATOM 524 N N . THR A 1 71 ? -17.484 5.004 15.502 1.00 92.06 71 THR A N 1
ATOM 525 C CA . THR A 1 71 ? -17.850 3.678 16.035 1.00 92.06 71 THR A CA 1
ATOM 526 C C . THR A 1 71 ? -19.208 3.192 15.523 1.00 92.06 71 THR A C 1
ATOM 528 O O . THR A 1 71 ? -19.338 2.020 15.208 1.00 92.06 71 THR A O 1
ATOM 531 N N . ALA A 1 72 ? -20.186 4.089 15.356 1.00 93.81 72 ALA A N 1
ATOM 532 C CA . ALA A 1 72 ? -21.519 3.751 14.847 1.00 93.81 72 ALA A CA 1
ATOM 533 C C . ALA A 1 72 ? -21.532 3.221 13.398 1.00 93.81 72 ALA A C 1
ATOM 535 O O . ALA A 1 72 ? -22.481 2.557 12.999 1.00 93.81 72 ALA A O 1
ATOM 536 N N . ALA A 1 73 ? -20.494 3.509 12.606 1.00 95.56 73 ALA A N 1
ATOM 537 C CA . ALA A 1 73 ? -20.358 3.024 11.233 1.00 95.56 73 ALA A CA 1
ATOM 538 C C . ALA A 1 73 ? -19.521 1.736 11.136 1.00 95.56 73 ALA A C 1
ATOM 540 O O . ALA A 1 73 ? -19.406 1.152 10.056 1.00 95.56 73 ALA A O 1
ATOM 541 N N . LYS A 1 74 ? -18.906 1.295 12.240 1.00 96.56 74 LYS A N 1
ATOM 542 C CA . LYS A 1 74 ? -18.082 0.086 12.269 1.00 96.56 74 LYS A CA 1
ATOM 543 C C . LYS A 1 74 ? -18.970 -1.132 12.458 1.00 96.56 74 LYS A C 1
ATOM 545 O O . LYS A 1 74 ? -19.765 -1.194 13.384 1.00 96.56 74 LYS A O 1
ATOM 550 N N . ASN A 1 75 ? -18.809 -2.099 11.567 1.00 97.38 75 ASN A N 1
ATOM 551 C CA . ASN A 1 75 ? -19.498 -3.379 11.619 1.00 97.38 75 ASN A CA 1
ATOM 552 C C . ASN A 1 75 ? -18.618 -4.475 11.004 1.00 97.38 75 ASN A C 1
ATOM 554 O O . ASN A 1 75 ? -17.601 -4.199 10.357 1.00 97.38 75 ASN A O 1
ATOM 558 N N . SER A 1 76 ? -19.035 -5.725 11.192 1.00 97.94 76 SER A N 1
ATOM 559 C CA . SER A 1 76 ? -18.260 -6.900 10.782 1.00 97.94 76 SER A CA 1
ATOM 560 C C . SER A 1 76 ? -18.043 -6.944 9.268 1.00 97.94 76 SER A C 1
ATOM 562 O O . SER A 1 76 ? -16.966 -7.314 8.805 1.00 97.94 76 SER A O 1
ATOM 564 N N . THR A 1 77 ? -19.039 -6.511 8.491 1.00 98.31 77 THR A N 1
ATOM 565 C CA . THR A 1 77 ? -18.961 -6.450 7.026 1.00 98.31 77 THR A CA 1
ATOM 566 C C . THR A 1 77 ? -17.864 -5.497 6.571 1.00 98.31 77 THR A C 1
ATOM 568 O O . THR A 1 77 ? -17.033 -5.874 5.747 1.00 98.31 77 THR A O 1
ATOM 571 N N . LEU A 1 78 ? -17.809 -4.291 7.143 1.00 98.00 78 LEU A N 1
ATOM 572 C CA . LEU A 1 78 ? -16.766 -3.320 6.830 1.00 98.00 78 LEU A CA 1
ATOM 573 C C . LEU A 1 78 ? -15.380 -3.882 7.165 1.00 98.00 78 LEU A C 1
ATOM 575 O O . LEU A 1 78 ? -14.476 -3.782 6.342 1.00 98.00 78 LEU A O 1
ATOM 579 N N . TRP A 1 79 ? -15.211 -4.5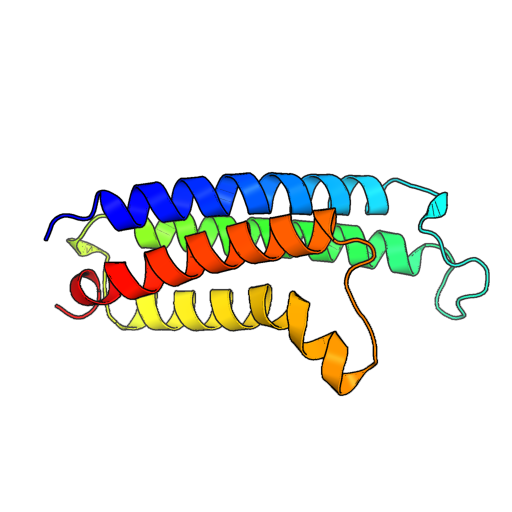25 8.322 1.00 98.44 79 TRP A N 1
ATOM 580 C CA . TRP A 1 79 ? -13.924 -5.132 8.675 1.00 98.44 79 TRP A CA 1
ATOM 581 C C . TRP A 1 79 ? -13.497 -6.216 7.682 1.00 98.44 79 TRP A C 1
ATOM 583 O O . TRP A 1 79 ? -12.366 -6.184 7.200 1.00 98.44 79 TRP A O 1
ATOM 593 N N . ASN A 1 80 ? -14.411 -7.115 7.305 1.00 98.56 80 ASN A N 1
ATOM 594 C CA . ASN A 1 80 ? -14.138 -8.170 6.326 1.00 98.56 80 ASN A CA 1
ATOM 595 C C . ASN A 1 80 ? -13.718 -7.592 4.966 1.00 98.56 80 ASN A C 1
ATOM 597 O O . ASN A 1 80 ? -12.758 -8.070 4.363 1.00 98.56 80 ASN A O 1
ATOM 601 N N . MET A 1 81 ? -14.387 -6.532 4.498 1.00 98.62 81 MET A N 1
ATOM 602 C CA . MET A 1 81 ? -14.005 -5.849 3.257 1.00 98.62 81 MET A CA 1
ATOM 603 C C . MET A 1 81 ? -12.585 -5.276 3.344 1.00 98.62 81 MET A C 1
ATOM 605 O O . MET A 1 81 ? -11.785 -5.469 2.429 1.00 98.62 81 MET A O 1
ATOM 609 N N . LEU A 1 82 ? -12.245 -4.613 4.452 1.00 98.75 82 LEU A N 1
ATOM 610 C CA . LEU A 1 82 ? -10.906 -4.058 4.669 1.00 98.75 82 LEU A CA 1
ATOM 611 C C . LEU A 1 82 ? -9.841 -5.154 4.769 1.00 98.75 82 LEU A C 1
ATOM 613 O O . LEU A 1 82 ? -8.746 -4.978 4.239 1.00 98.75 82 LEU A O 1
ATOM 617 N N . ALA A 1 83 ? -10.164 -6.287 5.395 1.00 98.56 83 ALA A N 1
ATOM 618 C CA . ALA A 1 83 ? -9.269 -7.434 5.493 1.00 98.56 83 ALA A CA 1
ATOM 619 C C . ALA A 1 83 ? -8.971 -8.017 4.106 1.00 98.56 83 ALA A C 1
ATOM 621 O O . ALA A 1 83 ? -7.806 -8.202 3.764 1.00 98.56 83 ALA A O 1
ATOM 622 N N . VAL A 1 84 ? -9.993 -8.20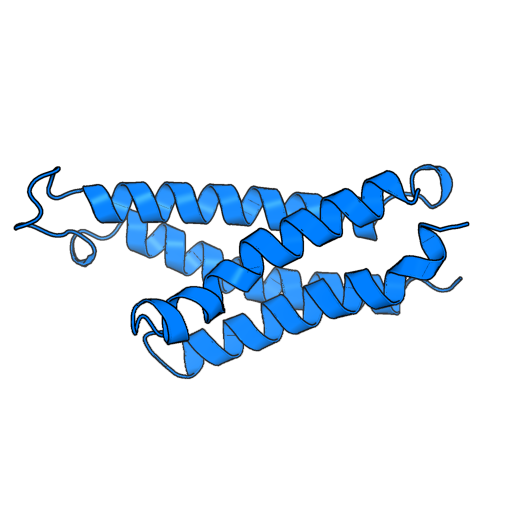6 3.264 1.00 98.56 84 VAL A N 1
ATOM 623 C CA . VAL A 1 84 ? -9.818 -8.660 1.873 1.00 98.56 84 VAL A CA 1
ATOM 624 C C . VAL A 1 84 ? -8.959 -7.680 1.070 1.00 98.56 84 VAL A C 1
ATOM 626 O O . VAL A 1 84 ? -8.042 -8.108 0.366 1.00 98.56 84 VAL A O 1
ATOM 629 N N . LEU A 1 85 ? -9.207 -6.372 1.196 1.00 98.50 85 LEU A N 1
ATOM 630 C CA . LEU A 1 85 ? -8.400 -5.348 0.525 1.00 98.50 85 LEU A CA 1
ATOM 631 C C . LEU A 1 85 ? -6.937 -5.380 0.988 1.00 98.50 85 LEU A C 1
ATOM 633 O O . LEU A 1 85 ? -6.035 -5.362 0.150 1.00 98.50 85 LEU A O 1
ATOM 637 N N . ALA A 1 86 ? -6.697 -5.470 2.300 1.00 98.38 86 ALA A N 1
ATOM 638 C CA . ALA A 1 86 ? -5.355 -5.560 2.868 1.00 98.38 86 ALA A CA 1
ATOM 639 C C . ALA A 1 86 ? -4.628 -6.827 2.392 1.00 98.38 86 ALA A C 1
ATOM 641 O O . ALA A 1 86 ? -3.502 -6.736 1.906 1.00 98.38 86 ALA A O 1
ATOM 642 N N . THR A 1 87 ? -5.273 -7.994 2.464 1.00 97.88 87 THR A N 1
ATOM 643 C CA . THR A 1 87 ? -4.695 -9.264 2.004 1.00 97.88 87 THR A CA 1
ATOM 644 C C . THR A 1 87 ? -4.393 -9.238 0.510 1.00 97.88 87 THR A C 1
ATOM 646 O O . THR A 1 87 ? -3.305 -9.644 0.110 1.00 97.88 87 THR A O 1
ATOM 649 N N . GLY A 1 88 ? -5.312 -8.738 -0.319 1.00 97.31 88 GLY A N 1
ATOM 650 C CA . GLY A 1 88 ? -5.105 -8.658 -1.765 1.00 97.31 88 GLY A CA 1
ATOM 651 C C . GLY A 1 88 ? -3.959 -7.717 -2.139 1.00 97.31 88 GLY A C 1
ATOM 652 O O . GLY A 1 88 ? -3.104 -8.070 -2.952 1.00 97.31 88 GLY A O 1
ATOM 653 N N . TYR A 1 89 ? -3.909 -6.537 -1.520 1.00 97.75 89 TYR A N 1
ATOM 654 C CA . TYR A 1 89 ? -2.882 -5.543 -1.810 1.00 97.75 89 TYR A CA 1
ATOM 655 C C . TYR A 1 89 ? -1.504 -5.951 -1.277 1.00 97.75 89 TYR A C 1
ATOM 657 O O . TYR A 1 89 ? -0.560 -6.078 -2.057 1.00 97.75 89 TYR A O 1
ATOM 665 N N . PHE A 1 90 ? -1.386 -6.208 0.028 1.00 97.62 90 PHE A N 1
ATOM 666 C CA . PHE A 1 90 ? -0.103 -6.546 0.648 1.00 97.62 90 PHE A CA 1
ATOM 667 C C . PHE A 1 90 ? 0.363 -7.956 0.282 1.00 97.62 90 PHE A C 1
ATOM 669 O O . PHE A 1 90 ? 1.562 -8.184 0.141 1.00 97.62 90 PHE A O 1
ATOM 676 N N . GLY A 1 91 ? -0.552 -8.898 0.034 1.00 96.44 91 GLY A N 1
ATOM 677 C CA . GLY A 1 91 ? -0.199 -10.216 -0.497 1.00 96.44 91 GLY A CA 1
ATOM 678 C C . GLY A 1 91 ? 0.535 -10.124 -1.837 1.00 96.44 91 GLY A C 1
ATOM 679 O O . GLY A 1 91 ? 1.474 -10.883 -2.081 1.00 96.44 91 GLY A O 1
ATOM 680 N N . GLY A 1 92 ? 0.192 -9.134 -2.670 1.00 94.75 92 GLY A N 1
ATOM 681 C CA . GLY A 1 92 ? 0.877 -8.852 -3.932 1.00 94.75 92 GLY A CA 1
ATOM 682 C C . GLY A 1 92 ? 2.366 -8.511 -3.794 1.00 94.75 92 GLY A C 1
ATOM 683 O O . GLY A 1 92 ? 3.089 -8.582 -4.784 1.00 94.75 92 GLY A O 1
ATOM 684 N N . TRP A 1 93 ? 2.852 -8.181 -2.594 1.00 95.50 93 TRP A N 1
ATOM 685 C CA . TRP A 1 93 ? 4.270 -7.894 -2.356 1.00 95.50 93 TRP A CA 1
ATOM 686 C C . TRP A 1 93 ? 5.112 -9.148 -2.117 1.00 95.50 93 TRP A C 1
ATOM 688 O O . TRP A 1 93 ? 6.299 -9.142 -2.441 1.00 95.50 93 TRP A O 1
ATOM 698 N N . TRP A 1 94 ? 4.512 -10.229 -1.606 1.00 95.44 94 TRP A N 1
ATOM 699 C CA . TRP A 1 94 ? 5.247 -11.447 -1.248 1.00 95.44 94 TRP A CA 1
ATOM 700 C C . TRP A 1 94 ? 4.830 -12.691 -2.024 1.00 95.44 94 TRP A C 1
ATOM 702 O O . TRP A 1 94 ? 5.697 -13.526 -2.261 1.00 95.44 94 TRP A O 1
ATOM 712 N N . PHE A 1 95 ? 3.582 -12.825 -2.488 1.00 95.50 95 PHE A N 1
ATOM 713 C CA . PHE A 1 95 ? 3.160 -13.989 -3.286 1.00 95.50 95 PHE A CA 1
ATOM 714 C C . PHE A 1 95 ? 3.920 -14.173 -4.611 1.00 95.50 95 PHE A C 1
ATOM 716 O O . PHE A 1 95 ? 4.188 -15.321 -4.970 1.00 95.50 95 PHE A O 1
ATOM 723 N N . PRO A 1 96 ? 4.341 -13.116 -5.335 1.00 95.38 96 PRO A N 1
ATOM 724 C CA . PRO A 1 96 ? 5.135 -13.301 -6.550 1.00 95.38 96 PRO A CA 1
ATOM 725 C C . PRO A 1 96 ? 6.499 -13.970 -6.315 1.00 95.38 96 PRO A C 1
ATOM 727 O O . PRO A 1 96 ? 7.039 -14.586 -7.232 1.00 95.38 96 PRO A O 1
ATOM 730 N N . LYS A 1 97 ? 7.057 -13.897 -5.099 1.00 93.88 97 LYS A N 1
ATOM 731 C CA . LYS A 1 97 ? 8.375 -14.461 -4.778 1.00 93.88 97 LYS A CA 1
ATOM 732 C C . LYS A 1 97 ? 8.397 -15.996 -4.830 1.00 93.88 97 LYS A C 1
ATOM 734 O O . LYS A 1 97 ? 9.196 -16.519 -5.602 1.00 93.88 97 LYS A O 1
ATOM 739 N N . PRO A 1 98 ? 7.563 -16.737 -4.073 1.00 95.81 98 PRO A N 1
ATOM 740 C CA . PRO A 1 98 ? 7.529 -18.194 -4.153 1.00 95.81 98 PRO A CA 1
ATOM 741 C C . PRO A 1 98 ? 6.889 -18.711 -5.448 1.00 95.81 98 PRO A C 1
ATOM 743 O O . PRO A 1 98 ? 7.212 -19.816 -5.862 1.00 95.81 98 PRO A O 1
ATOM 746 N N . LEU A 1 99 ? 6.002 -17.939 -6.092 1.00 95.81 99 LEU A N 1
ATOM 747 C CA . LEU A 1 99 ? 5.274 -18.401 -7.281 1.00 95.81 99 LEU A CA 1
ATOM 748 C C . LEU A 1 99 ? 6.023 -18.152 -8.595 1.00 95.81 99 LEU A C 1
ATOM 750 O O . LEU A 1 99 ? 5.928 -18.959 -9.512 1.00 95.81 99 LEU A O 1
ATOM 754 N N . LEU A 1 100 ? 6.735 -17.027 -8.703 1.00 96.44 100 LEU A N 1
ATOM 755 C CA . LEU A 1 100 ? 7.333 -16.548 -9.957 1.00 96.44 100 LEU A CA 1
ATOM 756 C C . LEU A 1 100 ? 8.817 -16.168 -9.813 1.00 96.44 100 LEU A C 1
ATOM 758 O O . LEU A 1 100 ? 9.427 -15.718 -10.779 1.00 96.44 100 LEU A O 1
ATOM 762 N N . GLY A 1 101 ? 9.399 -16.274 -8.613 1.00 95.62 101 GLY A N 1
ATOM 763 C CA . GLY A 1 101 ? 10.764 -15.810 -8.340 1.00 95.62 101 GLY A CA 1
ATOM 764 C C . GLY A 1 101 ? 10.916 -14.283 -8.327 1.00 95.62 101 GLY A C 1
ATOM 765 O O . GLY A 1 101 ? 12.037 -13.775 -8.272 1.00 95.62 101 GLY A O 1
ATOM 766 N N . LEU A 1 102 ? 9.808 -13.533 -8.363 1.00 93.62 102 LEU A N 1
ATOM 767 C CA . LEU A 1 102 ? 9.819 -12.072 -8.391 1.00 93.62 102 LEU A CA 1
ATOM 768 C C . LEU A 1 102 ? 9.937 -11.526 -6.968 1.00 93.62 102 LEU A C 1
ATOM 770 O O . LEU A 1 102 ? 9.032 -11.680 -6.151 1.00 93.62 102 LEU A O 1
ATOM 774 N N . LYS A 1 103 ? 11.064 -10.878 -6.674 1.00 93.88 103 LYS A N 1
ATOM 775 C CA . LYS A 1 103 ? 11.354 -10.263 -5.373 1.00 93.88 103 LYS A CA 1
ATOM 776 C C . LYS A 1 103 ? 11.532 -8.756 -5.503 1.00 93.88 103 LYS A C 1
ATOM 778 O O . LYS A 1 103 ? 11.785 -8.236 -6.590 1.00 93.88 103 LYS A O 1
ATOM 783 N N . THR A 1 104 ? 11.438 -8.067 -4.374 1.00 93.06 104 THR A N 1
ATOM 784 C CA . THR A 1 104 ? 11.800 -6.654 -4.267 1.00 93.06 104 THR A CA 1
ATOM 785 C C . THR A 1 104 ? 13.243 -6.414 -4.746 1.00 93.06 104 THR A C 1
ATOM 787 O O . THR A 1 104 ? 14.113 -7.276 -4.582 1.00 93.06 104 THR A O 1
ATOM 790 N N . PRO A 1 105 ? 13.526 -5.254 -5.369 1.00 90.50 105 PRO A N 1
ATOM 791 C CA . PRO A 1 105 ? 14.820 -4.993 -6.005 1.00 90.50 105 PRO A CA 1
ATOM 792 C C . PRO A 1 105 ? 15.943 -4.687 -5.005 1.00 90.50 105 PRO A C 1
ATOM 794 O O . PRO A 1 105 ? 17.115 -4.710 -5.369 1.00 90.50 105 PRO A O 1
ATOM 797 N N . SER A 1 106 ? 15.605 -4.360 -3.756 1.00 95.38 106 SER A N 1
ATOM 798 C CA . SER A 1 106 ? 16.568 -4.025 -2.710 1.00 95.38 106 SER A CA 1
ATOM 799 C C . SER A 1 106 ? 15.971 -4.225 -1.319 1.00 95.38 106 SER A C 1
ATOM 801 O O . SER A 1 106 ? 14.753 -4.194 -1.141 1.00 95.38 106 SER A O 1
ATOM 803 N N . TRP A 1 107 ? 16.842 -4.349 -0.315 1.00 96.25 107 TRP A N 1
ATOM 804 C CA . TRP A 1 107 ? 16.429 -4.394 1.090 1.00 96.25 107 TRP A CA 1
ATOM 805 C C . TRP A 1 107 ? 15.706 -3.128 1.541 1.00 96.25 107 TRP A C 1
ATOM 807 O O . TRP A 1 107 ? 14.793 -3.206 2.350 1.00 96.25 107 TRP A O 1
ATOM 817 N N . MET A 1 108 ? 16.061 -1.967 0.991 1.00 96.38 108 MET A N 1
ATOM 818 C CA . MET A 1 108 ? 15.346 -0.727 1.287 1.00 96.38 108 MET A CA 1
ATOM 819 C C . MET A 1 108 ? 13.872 -0.819 0.864 1.00 96.38 108 MET A C 1
ATOM 821 O O . MET A 1 108 ? 12.995 -0.435 1.633 1.00 96.38 108 MET A O 1
ATOM 825 N N . ALA A 1 109 ? 13.592 -1.356 -0.329 1.00 95.50 109 ALA A N 1
ATOM 826 C CA . ALA A 1 109 ? 12.219 -1.555 -0.794 1.00 95.50 109 ALA A CA 1
ATOM 827 C C . ALA A 1 109 ? 11.472 -2.582 0.072 1.00 95.50 109 ALA A C 1
ATOM 829 O O . ALA A 1 109 ? 10.333 -2.341 0.467 1.00 95.50 109 ALA A O 1
ATOM 830 N N . GLU A 1 110 ? 12.135 -3.686 0.422 1.00 97.12 110 GLU A N 1
ATOM 831 C CA . GLU A 1 110 ? 11.572 -4.708 1.310 1.00 97.12 110 GLU A CA 1
ATOM 832 C C . GLU A 1 110 ? 11.216 -4.140 2.692 1.00 97.12 110 GLU A C 1
ATOM 834 O O . GLU A 1 110 ? 10.113 -4.362 3.184 1.00 97.12 110 GLU A O 1
ATOM 839 N N . SER A 1 111 ? 12.100 -3.349 3.304 1.00 97.81 111 SER A N 1
ATOM 840 C CA . SER A 1 111 ? 11.849 -2.739 4.613 1.00 97.81 111 SER A CA 1
ATOM 841 C C . SER A 1 111 ? 10.658 -1.781 4.586 1.00 97.81 111 SER A C 1
ATOM 843 O O . SER A 1 111 ? 9.838 -1.801 5.503 1.00 97.81 111 SER A O 1
ATOM 845 N N . VAL A 1 112 ? 10.510 -0.978 3.524 1.00 97.88 112 VAL A N 1
ATOM 846 C CA . VAL A 1 112 ? 9.323 -0.122 3.342 1.00 97.88 112 VAL A CA 1
ATOM 847 C C . VAL A 1 112 ? 8.055 -0.971 3.267 1.00 97.88 112 VAL A C 1
ATOM 849 O O . VAL A 1 112 ? 7.059 -0.627 3.903 1.00 97.88 112 VAL A O 1
ATOM 852 N N . HIS A 1 113 ? 8.090 -2.086 2.535 1.00 98.00 113 HIS A N 1
ATOM 853 C CA . HIS A 1 113 ? 6.958 -3.006 2.443 1.00 98.00 113 HIS A CA 1
ATOM 854 C C . HIS A 1 113 ? 6.618 -3.627 3.803 1.00 98.00 113 HIS A C 1
ATOM 856 O O . HIS A 1 113 ? 5.453 -3.637 4.198 1.00 98.00 113 HIS A O 1
ATOM 862 N N . ILE A 1 114 ? 7.614 -4.076 4.567 1.00 98.19 114 ILE A N 1
ATOM 863 C CA . ILE A 1 114 ? 7.399 -4.636 5.908 1.00 98.19 114 ILE A CA 1
ATOM 864 C C . ILE A 1 114 ? 6.749 -3.600 6.834 1.00 98.19 114 ILE A C 1
ATOM 866 O O . ILE A 1 114 ? 5.755 -3.914 7.486 1.00 98.19 114 ILE A O 1
ATOM 870 N N . VAL A 1 115 ? 7.256 -2.363 6.869 1.00 98.25 115 VAL A N 1
ATOM 871 C CA . VAL A 1 115 ? 6.690 -1.297 7.717 1.00 98.25 115 VAL A CA 1
ATOM 872 C C . VAL A 1 115 ? 5.262 -0.954 7.292 1.00 98.25 115 VAL A C 1
ATOM 874 O O . VAL A 1 115 ? 4.377 -0.838 8.139 1.00 98.25 115 VAL A O 1
ATOM 877 N N . ALA A 1 116 ? 5.018 -0.826 5.988 1.00 98.50 116 ALA A N 1
ATOM 878 C CA . ALA A 1 116 ? 3.703 -0.512 5.446 1.00 98.50 116 ALA A CA 1
ATOM 879 C C . ALA A 1 116 ? 2.665 -1.598 5.762 1.00 98.50 116 ALA A C 1
ATOM 881 O O . ALA A 1 116 ? 1.632 -1.307 6.368 1.00 98.50 116 ALA A O 1
ATOM 882 N N . ALA A 1 117 ? 2.952 -2.851 5.399 1.00 98.38 117 ALA A N 1
ATOM 883 C CA . ALA A 1 117 ? 2.046 -3.969 5.638 1.00 98.38 117 ALA A CA 1
ATOM 884 C C . ALA A 1 117 ? 1.891 -4.238 7.139 1.00 98.38 117 ALA A C 1
ATOM 886 O O . ALA A 1 117 ? 0.774 -4.381 7.627 1.00 98.38 117 ALA A O 1
ATOM 887 N N . GLY A 1 118 ? 2.997 -4.238 7.888 1.00 98.19 118 GLY A N 1
ATOM 888 C CA . GLY A 1 118 ? 2.997 -4.431 9.334 1.00 98.19 118 GLY A CA 1
ATOM 889 C C . GLY A 1 118 ? 2.146 -3.388 10.052 1.00 98.19 118 GLY A C 1
ATOM 890 O O . GLY A 1 118 ? 1.273 -3.761 10.835 1.00 98.19 118 GLY A O 1
ATOM 891 N N . GLY A 1 119 ? 2.328 -2.101 9.745 1.00 98.38 119 GLY A N 1
ATOM 892 C CA . GLY A 1 119 ? 1.539 -1.014 10.328 1.00 98.38 119 GLY A CA 1
ATOM 893 C C . GLY A 1 119 ? 0.050 -1.117 9.991 1.00 98.38 119 GLY A C 1
ATOM 894 O O . GLY A 1 119 ? -0.787 -1.139 10.894 1.00 98.38 119 GLY A O 1
ATOM 895 N N . CYS A 1 120 ? -0.293 -1.247 8.706 1.00 98.56 120 CYS A N 1
ATOM 896 C CA . CYS A 1 120 ? -1.689 -1.292 8.263 1.00 98.56 120 CYS A CA 1
ATOM 897 C C . CYS A 1 120 ? -2.428 -2.557 8.732 1.00 98.56 120 CYS A C 1
ATOM 899 O O . CYS A 1 120 ? -3.558 -2.461 9.215 1.00 98.56 120 CYS A O 1
ATOM 901 N N . CYS A 1 121 ? -1.808 -3.736 8.630 1.00 98.44 121 CYS A N 1
ATOM 902 C CA . CYS A 1 121 ? -2.426 -4.992 9.058 1.00 98.44 121 CYS A CA 1
ATOM 903 C C . CYS A 1 121 ? -2.543 -5.070 10.583 1.00 98.44 121 CYS A C 1
ATOM 905 O O . CYS A 1 121 ? -3.600 -5.447 11.085 1.00 98.44 121 CYS A O 1
ATOM 907 N N . SER A 1 122 ? -1.512 -4.660 11.334 1.00 98.44 122 SER A N 1
ATOM 908 C CA . SER A 1 122 ? -1.586 -4.646 12.804 1.00 98.44 122 SER A CA 1
ATOM 909 C C . SER A 1 122 ? -2.649 -3.667 13.294 1.00 98.44 122 SER A C 1
ATOM 911 O O . SER A 1 122 ? -3.408 -3.997 14.203 1.00 98.44 122 SER A O 1
ATOM 913 N N . ALA A 1 123 ? -2.770 -2.496 12.659 1.00 98.25 123 ALA A N 1
ATOM 914 C CA . ALA A 1 123 ? -3.856 -1.562 12.938 1.00 98.25 123 ALA A CA 1
ATOM 915 C C . ALA A 1 123 ? -5.237 -2.203 12.739 1.00 98.25 123 ALA A C 1
ATOM 917 O O . ALA A 1 123 ? -6.100 -2.080 13.609 1.00 98.25 123 ALA A O 1
ATOM 918 N N . LEU A 1 124 ? -5.447 -2.907 11.622 1.00 97.88 124 LEU A N 1
ATOM 919 C CA . LEU A 1 124 ? -6.725 -3.551 11.316 1.00 97.88 124 LEU A CA 1
ATOM 920 C C . LEU A 1 124 ? -7.057 -4.697 12.280 1.00 97.88 124 LEU A C 1
ATOM 922 O O . LEU A 1 124 ? -8.198 -4.793 12.738 1.00 97.88 124 LEU A O 1
ATOM 926 N N . LEU A 1 125 ? -6.068 -5.520 12.633 1.00 97.81 125 LEU A N 1
ATOM 927 C CA . LEU A 1 125 ? -6.223 -6.608 13.603 1.00 97.81 125 LEU A CA 1
ATOM 928 C C . LEU A 1 125 ? -6.552 -6.074 15.001 1.00 97.81 125 LEU A C 1
ATOM 930 O O . LEU A 1 125 ? -7.516 -6.518 15.620 1.00 97.81 125 LEU A O 1
ATOM 934 N N . LEU A 1 126 ? -5.810 -5.073 15.480 1.00 97.50 126 LEU A N 1
ATOM 935 C CA . LEU A 1 126 ? -6.053 -4.468 16.793 1.00 97.50 126 LEU A CA 1
ATOM 936 C C . LEU A 1 126 ? -7.380 -3.702 16.853 1.00 97.50 126 LEU A C 1
ATOM 938 O O . LEU A 1 126 ? -7.982 -3.592 17.920 1.00 97.50 126 LEU A O 1
ATOM 942 N N . ALA A 1 127 ? -7.856 -3.179 15.721 1.00 96.94 127 ALA A N 1
ATOM 943 C CA . ALA A 1 127 ? -9.153 -2.522 15.646 1.00 96.94 127 ALA A CA 1
ATOM 944 C C . ALA A 1 127 ? -10.332 -3.503 15.550 1.00 96.94 127 ALA A C 1
ATOM 946 O O . ALA A 1 127 ? -11.459 -3.061 15.772 1.00 96.94 127 ALA A O 1
ATOM 947 N N . ALA A 1 128 ? -10.113 -4.792 15.257 1.00 96.88 128 ALA A N 1
ATOM 948 C CA . ALA A 1 128 ? -11.179 -5.773 15.016 1.00 96.88 128 ALA A CA 1
ATOM 949 C C . ALA A 1 128 ? -12.275 -5.794 16.104 1.00 96.88 128 ALA A C 1
ATOM 951 O O . ALA A 1 128 ? -13.454 -5.726 15.749 1.00 96.88 128 ALA A O 1
ATOM 952 N N . PRO A 1 129 ? -11.962 -5.748 17.418 1.00 95.94 129 PRO A N 1
ATOM 953 C CA . PRO A 1 129 ? -12.991 -5.721 18.459 1.00 95.94 129 PRO A CA 1
ATOM 954 C C . PRO A 1 129 ? -13.927 -4.505 18.412 1.00 95.94 129 PRO A C 1
ATOM 956 O O . PRO A 1 129 ? -14.977 -4.533 19.043 1.00 95.94 129 PRO A O 1
ATOM 959 N N . ALA A 1 130 ? -13.567 -3.428 17.705 1.00 95.50 130 ALA A N 1
ATOM 960 C CA . ALA A 1 130 ? -14.431 -2.267 17.501 1.00 95.50 130 ALA A CA 1
ATOM 961 C C . ALA A 1 130 ? -15.399 -2.432 16.315 1.00 95.50 130 ALA A C 1
ATOM 963 O O . ALA A 1 130 ? -16.324 -1.634 16.197 1.00 95.50 130 ALA A O 1
ATOM 964 N N . PHE A 1 131 ? -15.187 -3.425 15.445 1.00 96.88 131 PHE A N 1
ATOM 965 C CA . PHE A 1 131 ? -16.049 -3.729 14.297 1.00 96.88 131 PHE A CA 1
ATOM 966 C C . PHE A 1 131 ? -17.006 -4.905 14.548 1.00 96.88 131 PHE A C 1
ATOM 968 O O . PHE A 1 131 ? -17.979 -5.054 13.819 1.00 96.88 131 PHE A O 1
ATOM 975 N N . HIS A 1 132 ? -16.754 -5.731 15.564 1.00 93.50 132 HIS A N 1
ATOM 976 C CA . HIS A 1 132 ? -17.563 -6.917 15.888 1.00 93.50 132 HIS A CA 1
ATOM 977 C C . HIS A 1 132 ? -18.414 -6.745 17.157 1.00 93.50 132 HIS A C 1
ATOM 979 O O . HIS A 1 132 ? -18.692 -7.720 17.850 1.00 93.50 132 HIS A O 1
ATOM 985 N N . ARG A 1 133 ? -18.767 -5.503 17.490 1.00 81.44 133 ARG A N 1
ATOM 986 C CA . ARG A 1 133 ? -19.701 -5.183 18.578 1.00 81.44 133 ARG A CA 1
ATOM 987 C C . ARG A 1 133 ? -21.115 -5.171 18.035 1.00 81.44 133 ARG A C 1
ATOM 989 O O . ARG A 1 133 ? -22.000 -5.634 18.776 1.00 81.44 133 ARG A O 1
#

Radius of gyration: 16.59 Å; chains: 1; bounding box: 38×27×51 Å